Protein AF-A0A1U8PRA2-F1 (afdb_monomer_lite)

Radius of gyration: 13.37 Å; chains: 1; bounding box: 30×28×31 Å

Secondary structure (DSSP, 8-state):
-EESTT---GGGEEEEEEE-S--TTEEEEEEEETT-S-TTS-SEEEEEE-SSS-EEEEEETTEEEEEEEGGGTEEEE-TTS-HHHHHHHHHHHHHH-

Sequence (97 aa):
MVHRGESSEKSQLLFTVHRSRFQPKKTRLEVFLEGNIDKDISNFTVVGSNYPSQYIRIYKGDTILAEGKKESFRVSVHSGVDYAFIAALIIILVECE

Structure (mmCIF, N/CA/C/O backbone):
data_AF-A0A1U8PRA2-F1
#
_entry.id   AF-A0A1U8PRA2-F1
#
loop_
_atom_site.group_PDB
_atom_site.id
_atom_site.type_symbol
_atom_site.label_atom_id
_atom_site.label_alt_id
_atom_site.label_comp_id
_atom_site.label_asym_id
_atom_site.label_entity_id
_atom_site.label_seq_id
_atom_site.pdbx_PDB_ins_code
_atom_site.Cartn_x
_atom_site.Cartn_y
_atom_site.Cartn_z
_atom_site.occupancy
_atom_site.B_iso_or_equiv
_atom_site.auth_seq_id
_atom_site.auth_comp_id
_atom_site.auth_asym_id
_atom_site.auth_atom_id
_atom_site.pdbx_PDB_model_num
ATOM 1 N N . MET A 1 1 ? 2.651 2.454 11.718 1.00 90.69 1 MET A N 1
ATOM 2 C CA . MET A 1 1 ? 1.173 2.472 11.869 1.00 90.69 1 MET A CA 1
ATOM 3 C C . MET A 1 1 ? 0.681 3.797 11.320 1.00 90.69 1 MET A C 1
ATOM 5 O O . MET A 1 1 ? 1.456 4.744 11.364 1.00 90.69 1 MET A O 1
ATOM 9 N N . VAL A 1 2 ? -0.543 3.869 10.799 1.00 95.75 2 VAL A N 1
ATOM 10 C CA . VAL A 1 2 ? -1.096 5.105 10.220 1.00 95.75 2 VAL A CA 1
ATOM 11 C C . VAL A 1 2 ? -2.424 5.438 10.886 1.00 95.75 2 VAL A C 1
ATOM 13 O O . VAL A 1 2 ? -3.281 4.565 11.022 1.00 95.75 2 VAL A O 1
ATOM 16 N N . HIS A 1 3 ? -2.583 6.697 11.287 1.00 96.06 3 HIS A N 1
ATOM 17 C CA . HIS A 1 3 ? -3.763 7.221 11.973 1.00 96.06 3 HIS A CA 1
ATOM 18 C C . HIS A 1 3 ? -4.422 8.330 11.142 1.00 96.06 3 HIS A C 1
ATOM 20 O O . HIS A 1 3 ? -3.816 8.866 10.214 1.00 96.06 3 HIS A O 1
ATOM 26 N N . ARG A 1 4 ? -5.677 8.667 11.453 1.00 95.00 4 ARG A N 1
ATOM 27 C CA . ARG A 1 4 ? -6.394 9.774 10.805 1.00 95.00 4 ARG A CA 1
ATOM 28 C C . ARG A 1 4 ? -5.800 11.128 11.191 1.00 95.00 4 ARG A C 1
ATOM 30 O O . ARG A 1 4 ? -5.663 11.432 12.376 1.00 95.00 4 ARG A O 1
ATOM 37 N N . GLY A 1 5 ? -5.555 11.964 10.181 1.00 93.44 5 GLY A N 1
ATOM 38 C CA . GLY A 1 5 ? -5.033 13.317 10.369 1.00 93.44 5 GLY A CA 1
ATOM 39 C C . GLY A 1 5 ? -3.719 13.309 11.146 1.00 93.44 5 GLY A C 1
ATOM 40 O O . GLY A 1 5 ? -2.842 12.494 10.881 1.00 93.44 5 GLY A O 1
ATOM 41 N N . GLU A 1 6 ? -3.612 14.194 12.131 1.00 93.38 6 GLU A N 1
ATOM 42 C CA . GLU A 1 6 ? -2.440 14.319 13.009 1.00 93.38 6 GLU A CA 1
ATOM 43 C C . GLU A 1 6 ? -2.587 13.516 14.316 1.00 93.38 6 GLU A C 1
ATOM 45 O O . GLU A 1 6 ? -1.794 13.662 15.245 1.00 93.38 6 GLU A O 1
ATOM 50 N N . SER A 1 7 ? -3.619 12.672 14.425 1.00 94.88 7 SER A N 1
ATOM 51 C CA . SER A 1 7 ? -3.874 11.912 15.648 1.00 94.88 7 SER A CA 1
ATOM 52 C C . SER A 1 7 ? -2.849 10.796 15.858 1.00 94.88 7 SER A C 1
ATOM 54 O O . SER A 1 7 ? -2.283 10.243 14.919 1.00 94.88 7 SER A O 1
ATOM 56 N N . SER A 1 8 ? -2.651 10.419 17.119 1.00 92.62 8 SER A N 1
ATOM 57 C CA . SER A 1 8 ? -1.937 9.200 17.526 1.00 92.62 8 SER A CA 1
ATOM 58 C C . SER A 1 8 ? -2.810 8.292 18.402 1.00 92.62 8 SER A C 1
ATOM 60 O O . SER A 1 8 ? -2.314 7.365 19.040 1.00 92.62 8 SER A O 1
ATOM 62 N N . GLU A 1 9 ? -4.115 8.568 18.477 1.00 94.38 9 GLU A N 1
ATOM 63 C CA . GLU A 1 9 ? -5.046 7.769 19.266 1.00 94.38 9 GLU A CA 1
ATOM 64 C C . GLU A 1 9 ? -5.355 6.435 18.586 1.00 94.38 9 GLU A C 1
ATOM 66 O O . GLU A 1 9 ? -5.595 6.368 17.380 1.00 94.38 9 GLU A O 1
ATOM 71 N N . LYS A 1 10 ? -5.474 5.369 19.386 1.00 89.50 10 LYS A N 1
ATOM 72 C CA . LYS A 1 10 ? -5.848 4.037 18.888 1.00 89.50 10 LYS A CA 1
ATOM 73 C C . LYS A 1 10 ? -7.211 4.028 18.180 1.00 89.50 10 LYS A C 1
ATOM 75 O O . LYS A 1 10 ? -7.383 3.285 17.224 1.00 89.50 10 LYS A O 1
ATOM 80 N N . SER A 1 11 ? -8.150 4.869 18.622 1.00 92.06 11 SER A N 1
ATOM 81 C CA . SER A 1 11 ? -9.477 5.055 18.006 1.00 92.06 11 SER A CA 1
ATOM 82 C C . SER A 1 11 ? -9.407 5.607 16.575 1.00 92.06 11 SER A C 1
ATOM 84 O O . SER A 1 11 ? -10.351 5.460 15.804 1.00 92.06 11 SER A O 1
ATOM 86 N N . GLN A 1 12 ? -8.290 6.249 16.224 1.00 95.50 12 GLN A N 1
ATOM 87 C CA . GLN A 1 12 ? -8.040 6.860 14.922 1.00 95.50 12 GLN A CA 1
ATOM 88 C C . GLN A 1 12 ? -7.129 5.999 14.041 1.00 95.50 12 GLN A C 1
ATOM 90 O O . GLN A 1 12 ? -6.717 6.457 12.974 1.00 95.50 12 GLN A O 1
ATOM 95 N N . LEU A 1 13 ? -6.790 4.776 14.466 1.00 94.81 13 LEU A N 1
ATOM 96 C CA . LEU A 1 13 ? -5.962 3.859 13.689 1.00 94.81 13 LEU A CA 1
ATOM 97 C C . LEU A 1 13 ? -6.679 3.486 12.384 1.00 94.81 13 LEU A C 1
ATOM 99 O O . LEU A 1 13 ? -7.813 3.023 12.389 1.00 94.81 13 LEU A O 1
ATOM 103 N N . LEU A 1 14 ? -6.002 3.689 11.255 1.00 95.81 14 LEU A N 1
ATOM 104 C CA . LEU A 1 14 ? -6.502 3.304 9.936 1.00 95.81 14 LEU A CA 1
ATOM 105 C C . LEU A 1 14 ? -5.989 1.919 9.550 1.00 95.81 14 LEU A C 1
ATOM 107 O O . LEU A 1 14 ? -6.761 1.044 9.155 1.00 95.81 14 LEU A O 1
ATOM 111 N N . PHE A 1 15 ? -4.674 1.725 9.663 1.00 95.81 15 PHE A N 1
ATOM 112 C CA . PHE A 1 15 ? -4.022 0.460 9.352 1.00 95.81 15 PHE A CA 1
ATOM 113 C C . PHE A 1 15 ? -2.650 0.326 10.015 1.00 95.81 15 PHE A C 1
ATOM 115 O O . PHE A 1 15 ? -1.962 1.305 10.338 1.00 95.81 15 PHE A O 1
ATOM 122 N N . THR A 1 16 ? -2.222 -0.920 10.181 1.00 95.19 16 THR A N 1
ATOM 123 C CA . THR A 1 16 ? -0.859 -1.286 10.556 1.00 95.19 16 THR A CA 1
ATOM 124 C C . THR A 1 16 ? -0.109 -1.823 9.345 1.00 95.19 16 THR A C 1
ATOM 126 O O . THR A 1 16 ? -0.697 -2.290 8.369 1.00 95.19 16 THR A O 1
ATOM 129 N N . VAL A 1 17 ? 1.216 -1.713 9.397 1.00 95.56 17 VAL A N 1
ATOM 130 C CA . VAL A 1 17 ? 2.109 -2.209 8.352 1.00 95.56 17 VAL A CA 1
ATOM 131 C C . VAL A 1 17 ? 3.186 -3.037 9.025 1.00 95.56 17 VAL A C 1
ATOM 133 O O . VAL A 1 17 ? 3.830 -2.564 9.962 1.00 95.56 17 VAL A O 1
ATOM 136 N N . HIS A 1 18 ? 3.368 -4.261 8.551 1.00 93.06 18 HIS A N 1
ATOM 137 C CA . HIS A 1 18 ? 4.369 -5.194 9.040 1.00 93.06 18 HIS A CA 1
ATOM 138 C C . HIS A 1 18 ? 5.359 -5.481 7.920 1.00 93.06 18 HIS A C 1
ATOM 140 O O . HIS A 1 18 ? 4.975 -5.786 6.791 1.00 93.06 18 HIS A O 1
ATOM 146 N N . ARG A 1 19 ? 6.655 -5.380 8.211 1.00 91.06 19 ARG A N 1
ATOM 147 C CA . ARG A 1 19 ? 7.687 -5.803 7.265 1.00 91.06 19 ARG A CA 1
ATOM 148 C C . ARG A 1 19 ? 7.813 -7.321 7.341 1.00 91.06 19 ARG A C 1
ATOM 150 O O . ARG A 1 19 ? 8.068 -7.867 8.411 1.00 91.06 19 ARG A O 1
ATOM 157 N N . SER A 1 20 ? 7.662 -7.993 6.204 1.00 86.50 20 SER A N 1
ATOM 158 C CA . SER A 1 20 ? 7.964 -9.425 6.101 1.00 86.50 20 SER A CA 1
ATOM 159 C C . SER A 1 20 ? 9.477 -9.677 6.237 1.00 86.50 20 SER A C 1
ATOM 161 O O . SER A 1 20 ? 10.266 -8.733 6.322 1.00 86.50 20 SER A O 1
ATOM 163 N N . ARG A 1 21 ? 9.906 -10.948 6.286 1.00 78.00 21 ARG A N 1
ATOM 164 C CA . ARG A 1 21 ? 11.320 -11.321 6.499 1.00 78.00 21 ARG A CA 1
ATOM 165 C C . ARG A 1 21 ? 12.280 -10.496 5.631 1.00 78.00 21 ARG A C 1
ATOM 167 O O . ARG A 1 21 ? 12.075 -10.344 4.429 1.00 78.00 21 ARG A O 1
ATOM 174 N N . PHE A 1 22 ? 13.340 -10.000 6.265 1.00 67.25 22 PHE A N 1
ATOM 175 C CA . PHE A 1 22 ? 14.306 -9.093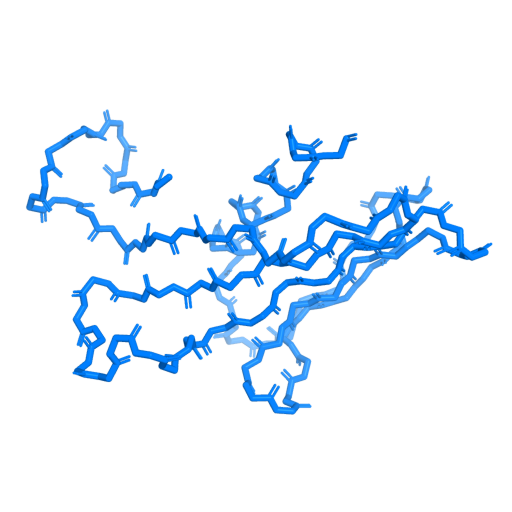 5.655 1.00 67.25 22 PHE A CA 1
ATOM 176 C C . PHE A 1 22 ? 14.981 -9.727 4.429 1.00 67.25 22 PHE A C 1
ATOM 178 O O . PHE A 1 22 ? 15.637 -10.764 4.532 1.00 67.25 22 PHE A O 1
ATOM 185 N N . GLN A 1 23 ? 14.826 -9.089 3.268 1.00 76.31 23 GLN A N 1
ATOM 186 C CA . GLN A 1 23 ? 15.509 -9.444 2.027 1.00 76.31 23 GLN A CA 1
ATOM 187 C C . GLN A 1 23 ? 16.287 -8.212 1.524 1.00 76.31 23 GLN A C 1
ATOM 189 O O . GLN A 1 23 ? 15.664 -7.195 1.226 1.00 76.31 23 GLN A O 1
ATOM 194 N N . PRO A 1 24 ? 17.625 -8.276 1.362 1.00 71.38 24 PRO A N 1
ATOM 195 C CA . PRO A 1 24 ? 18.456 -7.091 1.092 1.00 71.38 24 PRO A CA 1
ATOM 196 C C . PRO A 1 24 ? 18.128 -6.312 -0.193 1.00 71.38 24 PRO A C 1
ATOM 198 O O . PRO A 1 24 ? 18.514 -5.159 -0.329 1.00 71.38 24 PRO A O 1
ATOM 201 N N . LYS A 1 25 ? 17.462 -6.939 -1.172 1.00 83.44 25 LYS A N 1
ATOM 202 C CA . LYS A 1 25 ? 17.186 -6.355 -2.503 1.00 83.44 25 LYS A CA 1
ATOM 203 C C . LYS A 1 25 ? 15.700 -6.105 -2.775 1.00 83.44 25 LYS A C 1
ATOM 205 O O . LYS A 1 25 ? 15.339 -5.557 -3.823 1.00 83.44 25 LYS A O 1
ATOM 210 N N . LYS A 1 26 ? 14.836 -6.564 -1.869 1.00 89.19 26 LYS A N 1
ATOM 211 C CA . LYS A 1 26 ? 13.387 -6.558 -2.039 1.00 89.19 26 LYS A CA 1
ATOM 212 C C . LYS A 1 26 ? 12.728 -6.354 -0.684 1.00 89.19 26 LYS A C 1
ATOM 214 O O . LYS A 1 26 ? 12.835 -7.203 0.190 1.00 89.19 26 LYS A O 1
ATOM 219 N N . THR A 1 27 ? 12.008 -5.260 -0.523 1.00 92.75 27 THR A N 1
ATOM 220 C CA . THR A 1 27 ? 11.202 -5.028 0.671 1.00 92.75 27 THR A CA 1
ATOM 221 C C . THR A 1 27 ? 9.775 -5.461 0.376 1.00 92.75 27 THR A C 1
ATOM 223 O O . THR A 1 27 ? 9.201 -5.100 -0.651 1.00 92.75 27 THR A O 1
ATOM 226 N N . ARG A 1 28 ? 9.193 -6.262 1.269 1.00 94.81 28 ARG A N 1
ATOM 227 C CA . ARG A 1 28 ? 7.778 -6.625 1.213 1.00 94.81 28 ARG A CA 1
ATOM 228 C C . ARG A 1 28 ? 7.109 -6.253 2.527 1.00 94.81 28 ARG A C 1
ATOM 230 O O . ARG A 1 28 ? 7.558 -6.691 3.590 1.00 94.81 28 ARG A O 1
ATOM 237 N N . LEU A 1 29 ? 6.054 -5.454 2.425 1.00 95.44 29 LEU A N 1
ATOM 238 C CA . LEU A 1 29 ? 5.235 -4.995 3.538 1.00 95.44 29 LEU A CA 1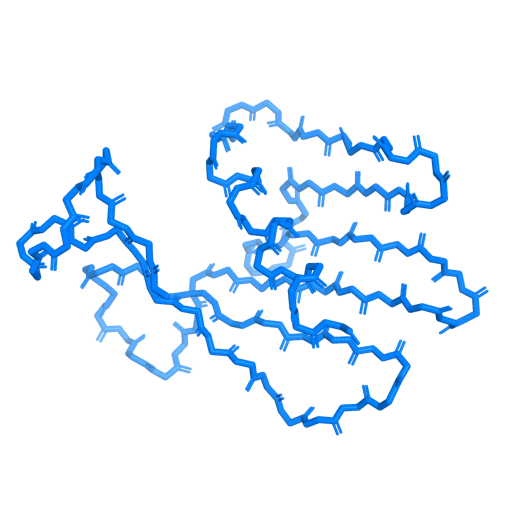
ATOM 239 C C . LEU A 1 29 ? 3.832 -5.593 3.432 1.00 95.44 29 LEU A C 1
ATOM 241 O O . LEU A 1 29 ? 3.270 -5.699 2.342 1.00 95.44 29 LEU A O 1
ATOM 245 N N . GLU A 1 30 ? 3.278 -5.951 4.576 1.00 95.56 30 GLU A N 1
ATOM 246 C CA . GLU A 1 30 ? 1.941 -6.501 4.757 1.00 95.56 30 GLU A CA 1
ATOM 247 C C . GLU A 1 30 ? 1.093 -5.475 5.508 1.00 95.56 30 GLU A C 1
ATOM 249 O O . GLU A 1 30 ? 1.496 -4.982 6.562 1.00 95.56 30 GLU A O 1
ATOM 254 N N . VAL A 1 31 ? -0.057 -5.112 4.943 1.00 96.44 31 VAL A N 1
ATOM 255 C CA . VAL A 1 31 ? -0.913 -4.031 5.446 1.00 96.44 31 VAL A CA 1
ATOM 256 C C . VAL A 1 31 ? -2.209 -4.619 5.990 1.00 96.44 31 VAL A C 1
ATOM 258 O O . VAL A 1 31 ? -2.900 -5.352 5.279 1.00 96.44 31 VAL A O 1
ATOM 261 N N . PHE A 1 32 ? -2.558 -4.262 7.224 1.00 95.62 32 PHE A N 1
ATOM 262 C CA . PHE A 1 32 ? -3.738 -4.760 7.931 1.00 95.62 32 PHE A CA 1
ATOM 263 C C . PHE A 1 32 ? -4.607 -3.576 8.347 1.00 95.62 32 PHE A C 1
ATOM 265 O O . PHE A 1 32 ? -4.150 -2.686 9.064 1.00 95.62 32 PHE A O 1
ATOM 272 N N . LEU A 1 33 ? -5.853 -3.546 7.881 1.00 94.31 33 LEU A N 1
ATOM 273 C CA . LEU A 1 33 ? -6.832 -2.534 8.273 1.00 94.31 33 LEU A CA 1
ATOM 274 C C . LEU A 1 33 ? -7.279 -2.757 9.726 1.00 94.31 33 LEU A C 1
ATOM 276 O O . LEU A 1 33 ? -7.307 -3.892 10.198 1.00 94.31 33 LEU A O 1
ATOM 280 N N . GLU A 1 34 ? -7.659 -1.686 10.426 1.00 87.75 34 GLU A N 1
ATOM 281 C CA . GLU A 1 34 ? -8.045 -1.738 11.851 1.00 87.75 34 GLU A CA 1
ATOM 282 C C . GLU A 1 34 ? -9.196 -2.727 12.142 1.00 87.75 34 GLU A C 1
ATOM 284 O O . GLU A 1 34 ? -9.157 -3.432 13.148 1.00 87.75 34 GLU A O 1
ATOM 289 N N . GLY A 1 35 ? -10.132 -2.891 11.201 1.00 81.81 35 GLY A N 1
ATOM 290 C CA . GLY A 1 35 ? -11.245 -3.846 11.281 1.00 81.81 35 GLY A CA 1
ATOM 291 C C . GLY A 1 35 ? -10.990 -5.226 10.660 1.00 81.81 35 GLY A C 1
ATOM 292 O O . GLY A 1 35 ? -11.951 -5.939 10.368 1.00 81.81 35 GLY A O 1
ATOM 293 N N . ASN A 1 36 ? -9.740 -5.606 10.379 1.00 80.38 36 ASN A N 1
ATOM 294 C CA . ASN A 1 36 ? -9.453 -6.896 9.751 1.00 80.38 36 ASN A CA 1
ATOM 295 C C . ASN A 1 36 ? -9.764 -8.067 10.704 1.00 80.38 36 ASN A C 1
ATOM 297 O O . ASN A 1 36 ? -9.180 -8.177 11.783 1.00 80.38 36 ASN A O 1
ATOM 301 N N . ILE A 1 37 ? -10.688 -8.941 10.292 1.00 74.12 37 ILE A N 1
ATOM 302 C CA . ILE A 1 37 ? -11.174 -10.075 11.098 1.00 74.12 37 ILE A CA 1
ATOM 303 C C . ILE A 1 37 ? -10.122 -11.189 11.146 1.00 74.12 37 ILE A C 1
ATOM 305 O O . ILE A 1 37 ? -9.938 -11.826 12.183 1.00 74.12 37 ILE A O 1
ATOM 309 N N . ASP A 1 38 ? -9.410 -11.388 10.037 1.00 80.12 38 ASP A N 1
ATOM 310 C CA . ASP A 1 38 ? -8.326 -12.356 9.926 1.00 80.12 38 ASP A CA 1
ATOM 311 C C . ASP A 1 38 ? -6.983 -11.640 10.085 1.00 80.12 38 ASP A C 1
ATOM 313 O O . ASP A 1 38 ? -6.486 -10.983 9.171 1.00 80.12 38 ASP A O 1
ATOM 317 N N . LYS A 1 39 ? -6.404 -11.737 11.282 1.00 76.88 39 LYS A N 1
ATOM 318 C CA . LYS A 1 39 ? -5.145 -11.058 11.610 1.00 76.88 39 LYS A CA 1
ATOM 319 C C . LYS A 1 39 ? -3.917 -11.718 10.985 1.00 76.88 39 LYS A C 1
ATOM 321 O O . LYS A 1 39 ? -2.859 -11.095 11.008 1.00 76.88 39 LYS A O 1
ATOM 326 N N . ASP A 1 40 ? -4.056 -12.914 10.416 1.00 80.62 40 ASP A N 1
ATOM 327 C CA . ASP A 1 40 ? -2.960 -13.637 9.773 1.00 80.62 40 ASP A CA 1
ATOM 328 C C . ASP A 1 40 ? -2.906 -13.357 8.262 1.00 80.62 40 ASP A C 1
ATOM 330 O O . ASP A 1 40 ? -1.855 -13.514 7.635 1.00 80.62 40 ASP A O 1
ATOM 334 N N . ILE A 1 41 ? -4.005 -12.868 7.672 1.00 88.00 41 ILE A N 1
ATOM 335 C CA . ILE A 1 41 ? -4.084 -12.506 6.252 1.00 88.00 41 ILE A CA 1
ATOM 336 C C . ILE A 1 41 ? -4.108 -10.983 6.077 1.00 88.00 41 ILE A C 1
ATOM 338 O O . ILE A 1 41 ? -5.082 -10.298 6.389 1.00 88.00 41 ILE A O 1
ATOM 342 N N . SER A 1 42 ? -3.034 -10.439 5.501 1.00 93.56 42 SER A N 1
ATOM 343 C CA . SER A 1 42 ? -2.933 -9.014 5.162 1.00 93.56 42 SER A CA 1
ATOM 344 C C . SER A 1 42 ? -3.962 -8.598 4.105 1.00 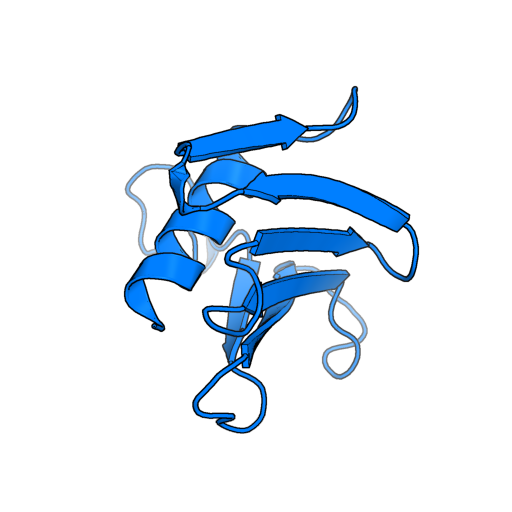93.56 42 SER A C 1
ATOM 346 O O . SER A 1 42 ? -4.137 -9.297 3.105 1.00 93.56 42 SER A O 1
ATOM 348 N N . ASN A 1 43 ? -4.570 -7.418 4.248 1.00 95.50 43 ASN A N 1
ATOM 349 C CA . ASN A 1 43 ? -5.521 -6.891 3.262 1.00 95.50 43 ASN A CA 1
ATOM 350 C C . ASN A 1 43 ? -4.827 -6.380 1.990 1.00 95.50 43 ASN A C 1
ATOM 352 O O . ASN A 1 43 ? -5.394 -6.470 0.898 1.00 95.50 43 ASN A O 1
ATOM 356 N N . PHE A 1 44 ? -3.606 -5.853 2.129 1.00 96.75 44 PHE A N 1
ATOM 357 C CA . PHE A 1 44 ? -2.793 -5.380 1.010 1.00 96.75 44 PHE A CA 1
ATOM 358 C C . PHE A 1 44 ? -1.337 -5.809 1.164 1.00 96.75 44 PHE A C 1
ATOM 360 O O . PHE A 1 44 ? -0.831 -5.984 2.273 1.00 96.75 44 PHE A O 1
ATOM 367 N N . THR A 1 45 ? -0.646 -5.938 0.034 1.00 97.06 45 THR A N 1
ATOM 368 C CA . THR A 1 45 ? 0.796 -6.199 -0.012 1.00 97.06 45 THR A CA 1
ATOM 369 C C . THR A 1 45 ? 1.494 -5.075 -0.764 1.00 97.06 45 THR A C 1
ATOM 371 O O . THR A 1 45 ? 1.092 -4.722 -1.870 1.00 97.06 45 THR A O 1
ATOM 374 N N . VAL A 1 46 ? 2.578 -4.549 -0.197 1.00 96.31 46 VAL A N 1
ATOM 375 C CA . VAL A 1 46 ? 3.471 -3.597 -0.869 1.00 96.31 46 VAL A CA 1
ATOM 376 C C . VAL A 1 46 ? 4.785 -4.294 -1.172 1.00 96.31 46 VAL A C 1
ATOM 378 O O . VAL A 1 46 ? 5.365 -4.943 -0.303 1.00 96.31 46 VAL A O 1
ATOM 381 N N . VAL A 1 47 ? 5.266 -4.156 -2.401 1.00 94.69 47 VAL A N 1
ATOM 382 C CA . VAL A 1 47 ? 6.543 -4.708 -2.844 1.00 94.69 47 VAL A CA 1
ATOM 383 C C . VAL A 1 47 ? 7.399 -3.591 -3.420 1.00 94.69 47 VAL A C 1
ATOM 385 O O . VAL A 1 47 ? 7.043 -2.992 -4.433 1.00 94.69 47 VAL A O 1
ATOM 388 N N . GLY A 1 48 ? 8.545 -3.354 -2.791 1.00 93.50 48 GLY A N 1
ATOM 389 C CA . GLY A 1 48 ? 9.632 -2.538 -3.313 1.00 93.50 48 GLY A CA 1
ATOM 390 C C . GLY A 1 48 ? 10.799 -3.414 -3.744 1.00 93.50 48 GLY A C 1
ATOM 391 O O . GLY A 1 48 ? 11.128 -4.398 -3.083 1.00 93.50 48 GLY A O 1
ATOM 392 N N . SER A 1 49 ? 11.448 -3.065 -4.848 1.00 91.06 49 SER A N 1
ATOM 393 C CA . SER A 1 49 ? 12.735 -3.652 -5.221 1.00 91.06 49 SER A CA 1
ATOM 394 C C . SER A 1 49 ? 13.724 -2.558 -5.578 1.00 91.06 49 SER A C 1
ATOM 396 O O . SER A 1 49 ? 13.329 -1.546 -6.154 1.00 91.06 49 SER A O 1
ATOM 398 N N . ASN A 1 50 ? 14.990 -2.777 -5.218 1.00 87.06 50 ASN A N 1
ATOM 399 C CA . ASN A 1 50 ? 16.110 -1.884 -5.533 1.00 87.06 50 ASN A CA 1
ATOM 400 C C . ASN A 1 50 ? 17.074 -2.502 -6.561 1.00 87.06 50 ASN A C 1
ATOM 402 O O . ASN A 1 50 ? 17.975 -1.827 -7.044 1.00 87.06 50 ASN A O 1
ATOM 406 N N . TYR A 1 51 ? 16.893 -3.781 -6.917 1.00 82.44 51 TYR A N 1
ATOM 407 C CA . TYR A 1 51 ? 17.718 -4.489 -7.899 1.00 82.44 51 TYR A CA 1
ATOM 408 C C . TYR A 1 51 ? 16.989 -5.738 -8.434 1.00 82.44 51 TYR A C 1
ATOM 410 O O . TYR A 1 51 ? 16.427 -6.482 -7.627 1.00 82.44 51 TYR A O 1
ATOM 418 N N . PRO A 1 52 ? 17.044 -6.056 -9.747 1.00 77.50 52 PRO A N 1
ATOM 419 C CA . PRO A 1 52 ? 17.785 -5.364 -10.810 1.00 77.50 52 PRO A CA 1
ATOM 420 C C . PRO A 1 52 ? 17.056 -4.149 -11.399 1.00 77.50 52 PRO A C 1
ATOM 422 O O . PRO A 1 52 ? 17.666 -3.370 -12.116 1.00 77.50 52 PRO A O 1
ATOM 425 N N . SER A 1 53 ? 15.765 -3.980 -11.104 1.00 83.19 53 SER A N 1
ATOM 426 C CA . SER A 1 53 ? 14.976 -2.815 -11.517 1.00 83.19 53 SER A CA 1
ATOM 427 C C . SER A 1 53 ? 14.314 -2.185 -10.300 1.00 83.19 53 SER A C 1
ATOM 429 O O . SER A 1 53 ? 13.832 -2.897 -9.416 1.00 83.19 53 SER A O 1
ATOM 431 N N . GLN A 1 54 ? 14.303 -0.853 -10.250 1.00 90.06 54 GLN A N 1
ATOM 432 C CA . GLN A 1 54 ? 13.745 -0.129 -9.117 1.00 90.06 54 GLN A CA 1
ATOM 433 C C . GLN A 1 54 ? 12.252 0.127 -9.315 1.00 90.06 54 GLN A C 1
ATOM 435 O O . GLN A 1 54 ? 11.851 1.001 -10.091 1.00 90.06 54 GLN A O 1
ATOM 440 N N . TYR A 1 55 ? 11.416 -0.624 -8.605 1.00 93.38 55 TYR A N 1
ATOM 441 C CA . TYR A 1 55 ? 9.964 -0.530 -8.739 1.00 93.38 55 TYR A CA 1
ATOM 442 C C . TYR A 1 55 ? 9.247 -0.574 -7.397 1.00 93.38 55 TYR A C 1
ATOM 444 O O . TYR A 1 55 ? 9.773 -1.073 -6.400 1.00 93.38 55 TYR A O 1
ATOM 452 N N . ILE A 1 56 ? 8.015 -0.072 -7.413 1.00 95.06 56 ILE A N 1
ATOM 453 C CA . ILE A 1 56 ? 7.039 -0.181 -6.332 1.00 95.06 56 ILE A CA 1
ATOM 454 C C . ILE A 1 56 ? 5.770 -0.777 -6.926 1.00 95.06 56 ILE A C 1
ATOM 456 O O . ILE A 1 56 ? 5.339 -0.357 -7.999 1.00 95.06 56 ILE A O 1
ATOM 460 N N . ARG A 1 57 ? 5.171 -1.744 -6.233 1.00 96.56 57 ARG A N 1
ATOM 461 C CA . ARG A 1 57 ? 3.848 -2.282 -6.556 1.00 96.56 57 ARG A CA 1
ATOM 462 C C . ARG A 1 57 ? 3.025 -2.473 -5.292 1.00 96.56 57 ARG A C 1
ATOM 464 O O . ARG A 1 57 ? 3.538 -2.975 -4.293 1.00 96.56 57 ARG A O 1
ATOM 471 N N . ILE A 1 58 ? 1.759 -2.085 -5.353 1.00 97.75 58 ILE A N 1
ATOM 472 C CA . ILE A 1 58 ? 0.790 -2.200 -4.263 1.00 97.75 58 ILE A CA 1
ATOM 473 C C . ILE A 1 58 ? -0.353 -3.082 -4.748 1.00 97.75 58 ILE A C 1
ATOM 475 O O . ILE A 1 58 ? -0.915 -2.838 -5.815 1.00 97.75 58 ILE A O 1
ATOM 479 N N . TYR A 1 59 ? -0.685 -4.097 -3.958 1.00 97.88 59 TYR A N 1
ATOM 480 C CA . TYR A 1 59 ? -1.606 -5.164 -4.323 1.00 97.88 59 TYR A CA 1
ATOM 481 C C . TYR A 1 59 ? -2.752 -5.305 -3.326 1.00 97.88 59 TYR A C 1
ATOM 483 O O . TYR A 1 59 ? -2.548 -5.146 -2.123 1.00 97.88 59 TYR A O 1
ATOM 491 N N . LYS A 1 60 ? -3.920 -5.716 -3.824 1.00 96.25 60 LYS A N 1
ATOM 492 C CA . LYS A 1 60 ? -5.022 -6.304 -3.051 1.00 96.25 60 LYS A CA 1
ATOM 493 C C . LYS A 1 60 ? -5.255 -7.722 -3.570 1.00 96.25 60 LYS A C 1
ATOM 495 O O . LYS A 1 60 ? -5.772 -7.891 -4.675 1.00 96.25 60 LYS A O 1
ATOM 500 N N . GLY A 1 61 ? -4.835 -8.730 -2.805 1.00 92.38 61 GLY A N 1
ATOM 501 C CA . GLY A 1 61 ? -4.685 -10.089 -3.337 1.00 92.38 61 GLY A CA 1
ATOM 502 C C . GLY A 1 61 ? -3.744 -10.077 -4.547 1.00 92.38 61 GLY A C 1
ATOM 503 O O . GLY A 1 61 ? -2.650 -9.526 -4.460 1.00 92.38 61 GLY A O 1
ATOM 504 N N . ASP A 1 62 ? -4.212 -10.583 -5.687 1.00 93.94 62 ASP A N 1
ATOM 505 C CA . ASP A 1 62 ? -3.447 -10.601 -6.944 1.00 93.94 62 ASP A CA 1
ATOM 506 C C . ASP A 1 62 ? -3.667 -9.359 -7.828 1.00 93.94 62 ASP A C 1
ATOM 508 O O . ASP A 1 62 ? -3.054 -9.218 -8.886 1.00 93.94 62 ASP A O 1
ATOM 512 N N . THR A 1 63 ? -4.536 -8.432 -7.411 1.00 96.62 63 THR A N 1
ATOM 513 C CA . THR A 1 63 ? -4.847 -7.222 -8.187 1.00 96.62 63 THR A CA 1
ATOM 514 C C . THR A 1 63 ? -3.870 -6.100 -7.860 1.00 96.62 63 THR A C 1
ATOM 516 O O . THR A 1 63 ? -3.739 -5.714 -6.697 1.00 96.62 63 THR A O 1
ATOM 519 N N . ILE A 1 64 ? -3.223 -5.531 -8.880 1.00 97.81 64 ILE A N 1
ATOM 520 C CA . ILE A 1 64 ? -2.391 -4.328 -8.743 1.00 97.81 64 ILE A CA 1
ATOM 521 C C . ILE A 1 64 ? -3.304 -3.107 -8.585 1.00 97.81 64 ILE A C 1
ATOM 523 O O . ILE A 1 64 ? -4.176 -2.862 -9.412 1.00 97.81 64 ILE A O 1
ATOM 527 N N . LEU A 1 65 ? -3.097 -2.339 -7.516 1.00 98.00 65 LEU A N 1
ATOM 528 C CA . LEU A 1 65 ? -3.786 -1.070 -7.262 1.00 98.00 65 LEU A CA 1
ATOM 529 C C . LEU A 1 65 ? -2.949 0.134 -7.678 1.00 98.00 65 LEU A C 1
ATOM 531 O O . LEU A 1 65 ? -3.488 1.155 -8.103 1.00 98.00 65 LEU A O 1
ATOM 535 N N . ALA A 1 66 ? -1.631 0.016 -7.540 1.00 97.88 66 ALA A N 1
ATOM 536 C CA . ALA A 1 66 ? -0.695 1.029 -7.980 1.00 97.88 66 ALA A CA 1
ATOM 537 C C . ALA A 1 66 ? 0.653 0.401 -8.323 1.00 97.88 66 ALA A C 1
ATOM 539 O O . ALA A 1 66 ? 1.101 -0.540 -7.660 1.00 97.88 66 ALA A O 1
ATOM 540 N N . GLU A 1 67 ? 1.323 0.952 -9.328 1.00 96.88 67 GLU A N 1
ATOM 541 C CA . GLU A 1 67 ? 2.686 0.570 -9.669 1.00 96.88 67 GLU A CA 1
ATOM 542 C C . GLU A 1 67 ? 3.503 1.736 -10.209 1.00 96.88 67 GLU A C 1
ATOM 544 O O . GLU A 1 67 ? 2.977 2.683 -10.792 1.00 96.88 67 GLU A O 1
ATOM 549 N N . GLY A 1 68 ? 4.814 1.673 -10.015 1.00 93.50 68 GLY A N 1
ATOM 550 C CA . GLY A 1 68 ? 5.696 2.748 -10.422 1.00 93.50 68 GLY A CA 1
ATOM 551 C C . GLY A 1 68 ? 7.158 2.361 -10.474 1.00 93.50 68 GLY A C 1
ATOM 552 O O . GLY A 1 68 ? 7.575 1.322 -9.957 1.00 93.50 68 GLY A O 1
ATOM 553 N N . LYS A 1 69 ? 7.944 3.241 -11.093 1.00 90.19 69 LYS A N 1
ATOM 554 C CA . LYS A 1 69 ? 9.406 3.156 -11.135 1.00 90.19 69 LYS A CA 1
ATOM 555 C C . LYS A 1 69 ? 9.986 4.185 -10.179 1.00 90.19 69 LYS A C 1
ATOM 557 O O . LYS A 1 69 ? 9.725 5.380 -10.353 1.00 90.19 69 LYS A O 1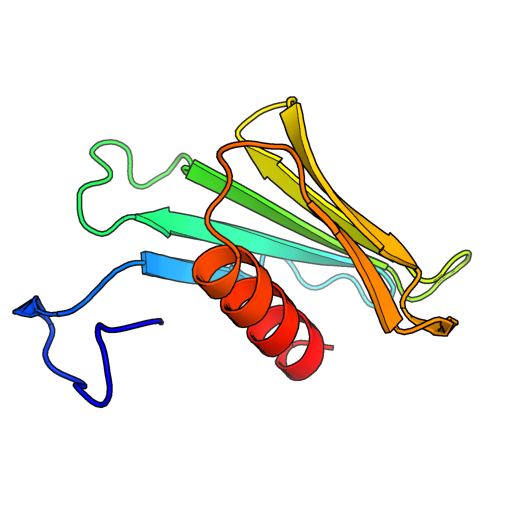
ATOM 562 N N . LYS A 1 70 ? 10.799 3.732 -9.222 1.00 83.06 70 LYS A N 1
ATOM 563 C CA . LYS A 1 70 ? 11.380 4.606 -8.187 1.00 83.06 70 LYS A CA 1
ATOM 564 C C . LYS A 1 70 ? 12.275 5.684 -8.785 1.00 83.06 70 LYS A C 1
ATOM 566 O O . LYS A 1 70 ? 12.122 6.842 -8.433 1.00 83.06 70 LYS A O 1
ATOM 571 N N . GLU A 1 71 ? 13.105 5.322 -9.764 1.00 82.31 71 GLU A N 1
ATOM 572 C CA . GLU A 1 71 ? 14.029 6.239 -10.457 1.00 82.31 71 GLU A CA 1
ATOM 573 C C . GLU A 1 71 ? 13.335 7.481 -11.028 1.00 82.31 71 GLU A C 1
ATOM 575 O O . GLU A 1 71 ? 13.897 8.569 -11.034 1.00 82.31 71 GLU A O 1
ATOM 580 N N . SER A 1 72 ? 12.100 7.319 -11.509 1.00 82.75 72 SER A N 1
ATOM 581 C CA . SER A 1 72 ? 11.323 8.409 -12.107 1.00 82.75 72 SER A CA 1
ATOM 582 C C . SER A 1 72 ? 10.345 9.076 -11.141 1.00 82.75 72 SER A C 1
ATOM 584 O O . SER A 1 72 ? 9.652 1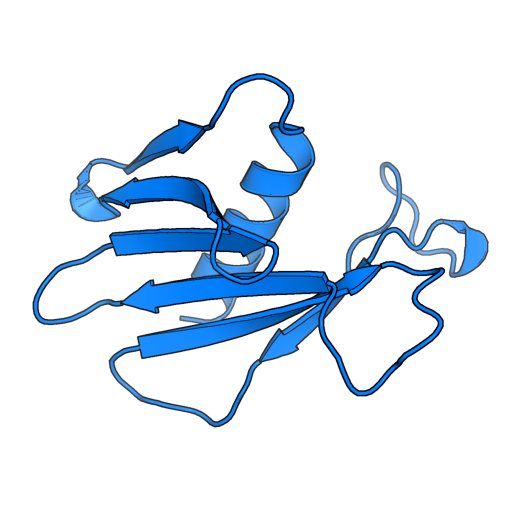0.002 -11.552 1.00 82.75 72 SER A O 1
ATOM 586 N N . PHE A 1 73 ? 10.228 8.570 -9.907 1.00 78.62 73 PHE A N 1
ATOM 587 C CA . PHE A 1 73 ? 9.209 8.969 -8.929 1.00 78.62 73 PHE A CA 1
ATOM 588 C C . PHE A 1 73 ? 7.787 9.040 -9.518 1.00 78.62 73 PHE A C 1
ATOM 590 O O . PHE A 1 73 ? 6.972 9.877 -9.139 1.00 78.62 73 PHE A O 1
ATOM 597 N N . ARG A 1 74 ? 7.475 8.152 -10.472 1.00 89.31 74 ARG A N 1
ATOM 598 C CA . ARG A 1 74 ? 6.157 8.064 -11.111 1.00 89.31 74 ARG A CA 1
ATOM 599 C C . ARG A 1 74 ? 5.454 6.802 -10.663 1.00 89.31 74 ARG A C 1
ATOM 601 O O . ARG A 1 74 ? 5.951 5.700 -10.907 1.00 89.31 74 ARG A O 1
ATOM 608 N N . VAL A 1 75 ? 4.284 6.986 -10.062 1.00 93.94 75 VAL A N 1
ATOM 609 C CA . VAL A 1 75 ? 3.371 5.917 -9.664 1.00 93.94 75 VAL A CA 1
ATOM 610 C C . VAL A 1 75 ? 2.048 6.124 -10.386 1.00 93.94 75 VAL A C 1
ATOM 612 O O . VAL A 1 75 ? 1.450 7.194 -10.313 1.00 93.94 75 VAL A O 1
ATOM 615 N N . SER A 1 76 ? 1.612 5.094 -11.099 1.00 96.25 76 SER A N 1
ATOM 616 C CA . SER A 1 76 ? 0.278 5.011 -11.679 1.00 96.25 76 SER A CA 1
ATOM 617 C C . SER A 1 76 ? -0.642 4.371 -10.652 1.00 96.25 76 SER A C 1
ATOM 619 O O . SER A 1 76 ? -0.291 3.349 -10.066 1.00 96.25 76 SER A O 1
ATOM 621 N N . VAL A 1 77 ? -1.806 4.972 -10.431 1.00 97.81 77 VAL A N 1
ATOM 622 C CA . VAL A 1 77 ? -2.804 4.504 -9.466 1.00 97.81 77 VAL A CA 1
ATOM 623 C C . VAL A 1 77 ? -4.086 4.194 -10.225 1.00 97.81 77 VAL A C 1
ATOM 625 O O . VAL A 1 77 ? -4.536 5.011 -11.030 1.00 97.81 77 VAL A O 1
ATOM 628 N N . HIS A 1 78 ? -4.654 3.012 -9.995 1.00 97.25 78 HIS A N 1
ATOM 629 C CA . HIS A 1 78 ? -5.905 2.604 -10.626 1.00 97.25 78 HIS A CA 1
ATOM 630 C C . HIS A 1 78 ? -7.080 3.471 -10.152 1.00 97.25 78 HIS A C 1
ATOM 632 O O . HIS A 1 78 ? -7.130 3.925 -9.009 1.00 97.25 78 HIS A O 1
ATOM 638 N N . SER A 1 79 ? -8.057 3.682 -11.037 1.00 95.69 79 SER A N 1
ATOM 639 C CA . SER A 1 79 ? -9.269 4.444 -10.724 1.00 95.69 79 SER A CA 1
ATOM 640 C C . SER A 1 79 ? -10.014 3.854 -9.523 1.00 95.69 79 SER A C 1
ATOM 642 O O . SER A 1 79 ? -10.179 2.637 -9.438 1.00 95.69 79 SER A O 1
ATOM 644 N N . GLY A 1 80 ? -10.516 4.715 -8.636 1.00 95.00 80 GLY A N 1
ATOM 645 C CA . GLY A 1 80 ? -11.258 4.299 -7.440 1.00 95.00 80 GLY A CA 1
ATOM 646 C C . GLY A 1 80 ? -10.377 3.875 -6.260 1.00 95.00 80 GLY A C 1
ATOM 647 O O . GLY A 1 80 ? -10.908 3.478 -5.226 1.00 95.00 80 GLY A O 1
ATOM 648 N N . VAL A 1 81 ? -9.050 3.972 -6.389 1.00 97.00 81 VAL A N 1
ATOM 649 C CA . VAL A 1 81 ? -8.104 3.776 -5.286 1.00 97.00 81 VAL A CA 1
ATOM 650 C C . VAL A 1 81 ? -7.819 5.119 -4.607 1.00 97.00 81 VAL A C 1
ATOM 652 O O . VAL A 1 81 ? -7.640 6.140 -5.268 1.00 97.00 81 VAL A O 1
ATOM 655 N N . ASP A 1 82 ? -7.765 5.115 -3.276 1.00 96.94 82 ASP A N 1
ATOM 656 C CA . ASP A 1 82 ? -7.430 6.294 -2.477 1.00 96.94 82 ASP A CA 1
ATOM 657 C C . ASP A 1 82 ? -5.941 6.663 -2.638 1.00 96.94 82 ASP A C 1
ATOM 659 O O . ASP A 1 82 ? -5.044 5.890 -2.293 1.00 96.94 82 ASP A O 1
ATOM 663 N N . TYR A 1 83 ? -5.670 7.862 -3.155 1.00 96.31 83 TYR A N 1
ATOM 664 C CA . TYR A 1 83 ? -4.308 8.346 -3.393 1.00 96.31 83 TYR A CA 1
ATOM 665 C C . TYR A 1 83 ? -3.530 8.640 -2.105 1.00 96.31 83 TYR A C 1
ATOM 667 O O . TYR A 1 83 ? -2.314 8.454 -2.088 1.00 96.31 83 TYR A O 1
ATOM 675 N N . ALA A 1 84 ? -4.195 9.073 -1.031 1.00 96.56 84 ALA A N 1
ATOM 676 C CA . ALA A 1 84 ? -3.547 9.325 0.253 1.00 96.56 84 ALA A CA 1
ATOM 677 C C . ALA A 1 84 ? -3.107 8.008 0.904 1.00 96.56 84 ALA A C 1
ATOM 679 O O . ALA A 1 84 ? -1.998 7.919 1.434 1.00 96.56 84 ALA A O 1
ATOM 680 N N . PHE A 1 85 ? -3.923 6.956 0.778 1.00 97.06 85 PHE A N 1
ATOM 681 C CA . PHE A 1 85 ? -3.538 5.601 1.173 1.00 97.06 85 PHE A CA 1
ATOM 682 C C . PHE A 1 85 ? -2.289 5.125 0.418 1.00 97.06 85 PHE A C 1
ATOM 684 O O . PHE A 1 85 ? -1.326 4.672 1.038 1.00 97.06 85 PHE A O 1
ATOM 691 N N . ILE A 1 86 ? -2.262 5.284 -0.911 1.00 97.25 86 ILE A N 1
ATOM 692 C CA . ILE A 1 86 ? -1.097 4.920 -1.732 1.00 97.25 86 ILE A CA 1
ATOM 693 C C . ILE A 1 86 ? 0.147 5.732 -1.345 1.00 97.25 86 ILE A C 1
ATOM 695 O O . ILE A 1 86 ? 1.222 5.154 -1.183 1.00 97.25 86 ILE A O 1
ATOM 699 N N . ALA A 1 87 ? 0.011 7.045 -1.149 1.00 95.69 87 ALA A N 1
ATOM 700 C CA . ALA A 1 87 ? 1.115 7.911 -0.743 1.00 95.69 87 ALA A CA 1
ATOM 701 C C . ALA A 1 87 ? 1.707 7.489 0.612 1.00 95.69 87 ALA A C 1
ATOM 703 O O . ALA A 1 87 ? 2.925 7.352 0.729 1.00 95.69 87 ALA A O 1
ATOM 704 N N . ALA A 1 88 ? 0.862 7.200 1.607 1.00 96.88 88 ALA A N 1
ATOM 705 C CA . ALA A 1 88 ? 1.308 6.728 2.916 1.00 96.88 88 ALA A CA 1
ATOM 706 C C . ALA A 1 88 ? 2.104 5.414 2.818 1.00 96.88 88 ALA A C 1
ATOM 708 O O . ALA A 1 88 ? 3.152 5.276 3.446 1.00 96.88 88 ALA A O 1
ATOM 709 N N . LEU A 1 89 ? 1.657 4.460 1.993 1.00 96.75 89 LEU A N 1
ATOM 710 C CA . LEU A 1 89 ? 2.375 3.198 1.782 1.00 96.75 89 LEU A CA 1
ATOM 711 C C . LEU A 1 89 ? 3.737 3.387 1.106 1.00 96.75 89 LEU A C 1
ATOM 713 O O . LEU A 1 89 ? 4.684 2.677 1.444 1.00 96.75 89 LEU A O 1
ATOM 717 N N . ILE A 1 90 ? 3.847 4.331 0.168 1.00 94.19 90 ILE A N 1
ATOM 718 C CA . ILE A 1 90 ? 5.119 4.661 -0.486 1.00 94.19 90 ILE A CA 1
ATOM 719 C C . ILE A 1 90 ? 6.095 5.275 0.520 1.00 94.19 90 ILE A C 1
ATOM 721 O O . ILE A 1 90 ? 7.249 4.860 0.548 1.00 94.19 90 ILE A O 1
ATOM 725 N N . ILE A 1 91 ? 5.638 6.211 1.359 1.00 93.69 91 ILE A N 1
ATOM 726 C CA . ILE A 1 91 ? 6.470 6.828 2.404 1.00 93.69 91 ILE A CA 1
ATOM 727 C C . ILE A 1 91 ? 7.017 5.748 3.343 1.00 93.69 91 ILE A C 1
ATOM 729 O O . ILE A 1 91 ? 8.227 5.651 3.526 1.00 93.69 91 ILE A O 1
ATOM 733 N N . ILE A 1 92 ? 6.150 4.862 3.843 1.00 94.94 92 ILE A N 1
ATOM 734 C CA . ILE A 1 92 ? 6.557 3.766 4.738 1.00 94.94 92 ILE A CA 1
ATOM 735 C C . ILE A 1 92 ? 7.547 2.816 4.051 1.00 94.94 92 ILE A C 1
ATOM 737 O O . ILE A 1 92 ? 8.484 2.332 4.685 1.00 94.94 92 ILE A O 1
ATOM 741 N N . LEU A 1 93 ? 7.352 2.523 2.761 1.00 92.19 93 LEU A N 1
ATOM 742 C CA . LEU A 1 93 ? 8.281 1.690 2.000 1.00 92.19 93 LEU A CA 1
ATOM 743 C C . LEU A 1 93 ? 9.663 2.333 1.894 1.00 92.19 93 LEU A C 1
ATOM 745 O O . LEU A 1 93 ? 10.649 1.632 2.095 1.00 92.19 93 LEU A O 1
ATOM 749 N N . VAL A 1 94 ? 9.720 3.632 1.596 1.00 88.62 94 VAL A N 1
ATOM 750 C CA . VAL A 1 94 ? 10.975 4.384 1.478 1.00 88.62 94 VAL A CA 1
ATOM 751 C C . VAL A 1 94 ? 11.696 4.471 2.824 1.00 88.62 94 VAL A C 1
ATOM 753 O O . VAL A 1 94 ? 12.906 4.315 2.855 1.00 88.62 94 VAL A O 1
ATOM 756 N N . GLU A 1 95 ? 10.980 4.637 3.937 1.00 88.69 95 GLU A N 1
ATOM 757 C CA . GLU A 1 95 ? 11.579 4.624 5.283 1.00 88.69 95 GLU A CA 1
ATOM 758 C C . GLU A 1 95 ? 12.111 3.243 5.708 1.00 88.69 95 GLU A C 1
ATOM 760 O O . GLU A 1 95 ? 12.970 3.146 6.582 1.00 88.69 95 GLU A O 1
ATOM 765 N N . CYS A 1 96 ? 11.588 2.158 5.126 1.00 84.75 96 CYS A N 1
ATOM 766 C CA . CYS A 1 96 ? 12.010 0.791 5.445 1.00 84.75 96 CYS A CA 1
ATOM 767 C C . CYS A 1 96 ? 13.220 0.303 4.631 1.00 84.75 96 CYS A C 1
ATOM 769 O O . CYS A 1 96 ? 13.763 -0.767 4.943 1.00 84.75 96 CYS A O 1
ATOM 771 N N . GLU A 1 97 ? 13.578 0.995 3.556 1.00 79.31 97 GLU A N 1
ATOM 772 C CA . GLU A 1 97 ? 14.692 0.645 2.667 1.00 79.31 97 GLU A CA 1
ATOM 773 C C . GLU A 1 97 ? 15.988 1.344 3.063 1.00 79.31 97 GLU A C 1
ATOM 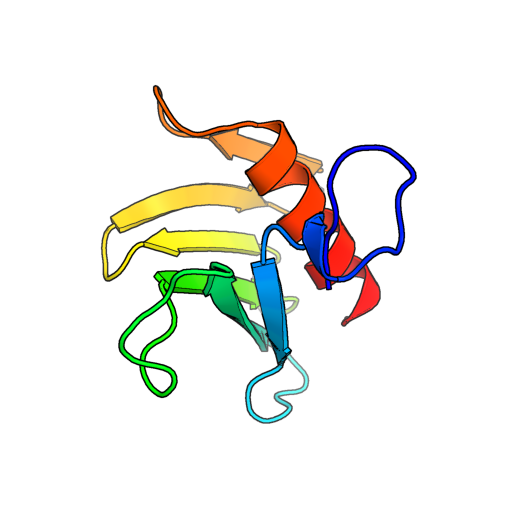775 O O . GLU A 1 97 ? 17.010 0.621 3.063 1.00 79.31 97 GLU A O 1
#

pLDDT: mean 91.16, std 6.89, range [67.25, 98.0]

Foldseek 3Di:
DDFPDPDPDPVRFQWDKDWDPDDPFKTKIFIDGSPRPDPVHGQKIWMAGPPPFGKIFIDGVPDTQKIDGVVVPDIDGDPPDDPVVVVVVVVVVVVVD